Protein AF-A0A180G135-F1 (afdb_monomer_lite)

Organism: Puccinia triticina (isolate 1-1 / race 1 (BBBD)) (NCBI:txid630390)

Sequence (103 aa):
FDNPALAYKTARLCLIDTLGCGLEVLRFPTCSKLLGPVVEGTVLPNGTQVPGMAFVLDPIRGAFNVGTMIQWLDYNNCFLAAEWGHPSDNLGSILSLCASSFY

Secondary structure (DSSP, 8-state):
---HHHHHHHHHHHHHHHHHHHHHGGG-HHHHTT-S-SSTT---TTPEEPTTS--EE-HHHHHHHHHHHHHTTS-S--EESSSEE-GGGGHHHHHHHHHH---

Foldseek 3Di:
DVDVVVVVVVVVVLVVQLLVQLQVCVVPVVLVVLAAEPDPPDDDVLFQDAPPDPHRYHLVRQLVSSLSSSPVVPRHDWDDDPDIDHPSSCVSNVRRCVSRVPD

Radius of gyration: 14.65 Å; chains: 1; bounding box: 37×24×43 Å

InterPro domains:
  IPR005656 MmgE/PrpD [PTHR16943] (2-97)
  IPR036148 MmgE/PrpD superfamily [SSF103378] (3-98)
  IPR042183 MmgE/PrpD superfamily, domain 1 [G3DSA:1.10.4100.10] (5-98)
  IPR045336 MmgE/PrpD, N-terminal [PF03972] (4-98)

pLDDT: mean 94.54, std 7.54, range [48.25, 98.56]

Structure (mmCIF, N/CA/C/O backbone):
data_AF-A0A180G135-F1
#
_entry.id   AF-A0A180G135-F1
#
loop_
_atom_site.group_PDB
_atom_site.id
_atom_site.type_symbol
_atom_site.label_atom_id
_atom_site.label_alt_id
_atom_site.label_comp_id
_atom_site.label_asym_id
_atom_site.label_entity_id
_atom_site.label_seq_id
_atom_site.pdbx_PDB_ins_code
_atom_site.Cartn_x
_atom_site.Cartn_y
_atom_site.Cartn_z
_atom_site.occupancy
_atom_site.B_iso_or_equiv
_atom_site.auth_seq_id
_atom_site.auth_comp_id
_atom_site.auth_asym_id
_atom_site.auth_atom_id
_atom_site.pdbx_PDB_model_num
ATOM 1 N N . PHE A 1 1 ? 4.674 1.047 -24.556 1.00 61.28 1 PHE A N 1
ATOM 2 C CA . PHE A 1 1 ? 5.411 -0.015 -23.847 1.00 61.28 1 PHE A CA 1
ATOM 3 C C . PHE A 1 1 ? 5.764 -1.078 -24.855 1.00 61.28 1 PHE A C 1
ATOM 5 O O . PHE A 1 1 ? 4.858 -1.688 -25.410 1.00 61.28 1 PHE A O 1
ATOM 12 N N . ASP A 1 2 ? 7.049 -1.293 -25.092 1.00 81.06 2 ASP A N 1
ATOM 13 C CA . ASP A 1 2 ? 7.492 -2.126 -26.216 1.00 81.06 2 ASP A CA 1
ATOM 14 C C . ASP A 1 2 ? 7.349 -3.632 -25.916 1.00 81.06 2 ASP A C 1
ATOM 16 O O . ASP A 1 2 ? 7.452 -4.466 -26.810 1.00 81.06 2 ASP A O 1
ATOM 20 N N . ASN A 1 3 ? 7.038 -3.989 -24.659 1.00 93.50 3 ASN A N 1
ATOM 21 C CA . ASN A 1 3 ? 6.693 -5.346 -24.237 1.00 93.50 3 ASN A CA 1
ATOM 22 C C . ASN A 1 3 ? 5.667 -5.347 -23.076 1.00 93.50 3 ASN A C 1
ATOM 24 O O . ASN A 1 3 ? 6.055 -5.259 -21.905 1.00 93.50 3 ASN A O 1
ATOM 28 N N . PRO A 1 4 ? 4.357 -5.477 -23.366 1.00 93.56 4 PRO A N 1
ATOM 29 C CA . PRO A 1 4 ? 3.312 -5.539 -22.342 1.00 93.56 4 PRO A CA 1
ATOM 30 C C . PRO A 1 4 ? 3.465 -6.719 -21.374 1.00 93.56 4 PRO A C 1
ATOM 32 O O . PRO A 1 4 ? 3.208 -6.573 -20.182 1.00 93.56 4 PRO A O 1
ATOM 35 N N . ALA A 1 5 ? 3.923 -7.881 -21.852 1.00 96.56 5 ALA A N 1
ATOM 36 C CA . ALA A 1 5 ? 4.081 -9.068 -21.012 1.00 96.56 5 ALA A CA 1
ATOM 37 C C . ALA A 1 5 ? 5.137 -8.854 -19.917 1.00 96.56 5 ALA A C 1
ATOM 39 O O . ALA A 1 5 ? 4.931 -9.243 -18.766 1.00 96.56 5 ALA A O 1
ATOM 40 N N . LEU A 1 6 ? 6.243 -8.184 -20.257 1.00 96.75 6 LEU A N 1
ATOM 41 C CA . LEU A 1 6 ? 7.249 -7.783 -19.277 1.00 96.75 6 LEU A CA 1
ATOM 42 C C . LEU A 1 6 ? 6.672 -6.782 -18.268 1.00 96.75 6 LEU A C 1
ATOM 44 O O . LEU A 1 6 ? 6.868 -6.963 -17.070 1.00 96.75 6 LEU A O 1
ATOM 48 N N . ALA A 1 7 ? 5.921 -5.777 -18.730 1.00 96.50 7 ALA A N 1
ATOM 49 C CA . ALA A 1 7 ? 5.313 -4.778 -17.852 1.00 96.50 7 ALA A CA 1
ATOM 50 C C . ALA A 1 7 ? 4.364 -5.415 -16.821 1.00 96.50 7 ALA A C 1
ATOM 52 O O . ALA A 1 7 ? 4.511 -5.169 -15.626 1.00 96.50 7 ALA A O 1
ATOM 53 N N . TYR A 1 8 ? 3.456 -6.299 -17.250 1.00 97.69 8 TYR A N 1
ATOM 54 C CA . TYR A 1 8 ? 2.554 -7.010 -16.336 1.00 97.69 8 TYR A CA 1
ATOM 55 C C . TYR A 1 8 ? 3.298 -7.946 -15.379 1.00 97.69 8 TYR A C 1
ATOM 57 O O . TYR A 1 8 ? 2.954 -8.020 -14.198 1.00 97.69 8 TYR A O 1
ATOM 65 N N . LYS A 1 9 ? 4.344 -8.637 -15.853 1.00 97.94 9 LYS A N 1
ATOM 66 C CA . LYS A 1 9 ? 5.185 -9.477 -14.991 1.00 97.94 9 LYS A CA 1
ATOM 67 C C . LYS A 1 9 ? 5.856 -8.644 -13.897 1.00 97.94 9 LYS A C 1
ATOM 69 O O . LYS A 1 9 ? 5.808 -9.032 -12.732 1.00 97.94 9 LYS A O 1
ATOM 74 N N . THR A 1 10 ? 6.440 -7.502 -14.254 1.00 97.62 10 THR A N 1
ATOM 75 C CA . THR A 1 10 ? 7.096 -6.598 -13.301 1.00 97.62 10 THR A CA 1
ATOM 76 C C . THR A 1 10 ? 6.089 -5.955 -12.352 1.00 97.62 10 THR A C 1
ATOM 78 O O . THR A 1 10 ? 6.351 -5.907 -11.157 1.00 97.62 10 THR A O 1
ATOM 81 N N . ALA A 1 11 ? 4.911 -5.547 -12.833 1.00 97.75 11 ALA A N 1
ATOM 82 C CA . ALA A 1 11 ? 3.844 -5.015 -11.985 1.00 97.75 11 ALA A CA 1
ATOM 83 C C . ALA A 1 11 ? 3.383 -6.039 -10.934 1.00 97.75 11 ALA A C 1
ATOM 85 O O . ALA A 1 11 ? 3.204 -5.688 -9.771 1.00 97.75 11 ALA A O 1
ATOM 86 N N . ARG A 1 12 ? 3.264 -7.322 -11.307 1.00 98.25 12 ARG A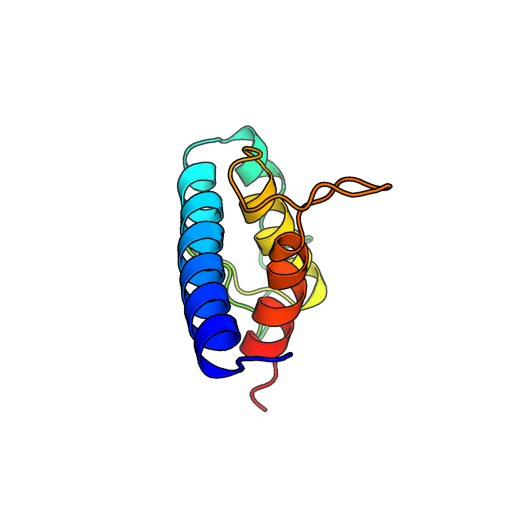 N 1
ATOM 87 C CA . ARG A 1 12 ? 2.951 -8.402 -10.357 1.00 98.25 12 ARG A CA 1
ATOM 88 C C . ARG A 1 12 ? 4.031 -8.560 -9.287 1.00 98.25 12 ARG A C 1
ATOM 90 O O . ARG A 1 12 ? 3.696 -8.787 -8.130 1.00 98.25 12 ARG A O 1
ATOM 97 N N . LEU A 1 13 ? 5.307 -8.471 -9.664 1.00 98.50 13 LEU A N 1
ATOM 98 C CA . LEU A 1 13 ? 6.413 -8.534 -8.704 1.00 98.50 13 LEU A CA 1
ATOM 99 C C . LEU A 1 13 ? 6.413 -7.315 -7.778 1.00 98.50 13 LEU A C 1
ATOM 101 O O . LEU A 1 13 ? 6.498 -7.494 -6.570 1.00 98.50 13 LEU A O 1
ATOM 105 N N . CYS A 1 14 ? 6.230 -6.113 -8.333 1.00 98.44 14 CYS A N 1
ATOM 106 C CA . CYS A 1 14 ? 6.114 -4.876 -7.566 1.00 98.44 14 CYS A CA 1
ATOM 107 C C . CYS A 1 14 ? 4.965 -4.960 -6.558 1.00 98.44 14 CYS A C 1
ATOM 109 O O . CYS A 1 14 ? 5.162 -4.636 -5.400 1.00 98.44 14 CYS A O 1
ATOM 111 N N . LEU A 1 15 ? 3.793 -5.467 -6.954 1.00 98.44 15 LEU A N 1
ATOM 112 C CA . LEU A 1 15 ? 2.666 -5.633 -6.035 1.00 98.44 15 LEU A CA 1
ATOM 113 C C . LEU A 1 15 ? 3.014 -6.540 -4.843 1.00 98.44 15 LEU A C 1
ATOM 115 O O . LEU A 1 15 ? 2.690 -6.206 -3.707 1.00 98.44 15 LEU A O 1
ATOM 119 N N . ILE A 1 16 ? 3.663 -7.682 -5.093 1.00 98.44 16 ILE A N 1
ATOM 120 C CA . ILE A 1 16 ? 4.047 -8.630 -4.034 1.00 98.44 16 ILE A CA 1
ATOM 121 C C . ILE A 1 16 ? 5.083 -8.001 -3.094 1.00 98.44 16 ILE A C 1
ATOM 123 O O . ILE A 1 16 ? 4.937 -8.095 -1.879 1.00 98.44 16 ILE A O 1
ATOM 127 N N . ASP A 1 17 ? 6.098 -7.348 -3.657 1.00 98.56 17 ASP A N 1
ATOM 128 C CA . ASP A 1 17 ? 7.158 -6.658 -2.919 1.00 98.56 17 ASP A CA 1
ATOM 129 C C . ASP A 1 17 ? 6.606 -5.530 -2.032 1.00 98.56 17 ASP A C 1
ATOM 131 O O . ASP A 1 17 ? 6.849 -5.501 -0.826 1.00 98.56 17 ASP A O 1
ATOM 135 N N . THR A 1 18 ? 5.764 -4.665 -2.599 1.00 98.56 18 THR A N 1
ATOM 136 C CA . THR A 1 18 ? 5.152 -3.539 -1.887 1.00 98.56 18 THR A CA 1
ATOM 137 C C . THR A 1 18 ? 4.251 -4.009 -0.743 1.00 98.56 18 THR A C 1
ATOM 139 O O . THR A 1 18 ? 4.315 -3.463 0.358 1.00 98.56 18 THR A O 1
ATOM 142 N N . LEU A 1 19 ? 3.449 -5.061 -0.954 1.00 98.19 19 LEU A N 1
ATOM 143 C CA . LEU A 1 19 ? 2.660 -5.664 0.127 1.00 98.19 19 LEU A CA 1
ATOM 144 C C . LEU A 1 19 ? 3.557 -6.273 1.215 1.00 98.19 19 LEU A C 1
ATOM 146 O O . LEU A 1 19 ? 3.244 -6.140 2.396 1.00 98.19 19 LEU A O 1
ATOM 150 N N . GLY A 1 20 ? 4.675 -6.898 0.839 1.00 98.19 20 GLY A N 1
ATOM 151 C CA . GLY A 1 20 ? 5.675 -7.402 1.782 1.00 98.19 20 GLY A CA 1
ATOM 152 C C . GLY A 1 20 ? 6.264 -6.295 2.659 1.00 98.19 20 GLY A C 1
ATOM 153 O O . GLY A 1 20 ? 6.281 -6.436 3.882 1.00 98.19 20 GLY A O 1
ATOM 154 N N . CYS A 1 21 ? 6.657 -5.168 2.055 1.00 98.12 21 CYS A N 1
ATOM 155 C CA . CYS A 1 21 ? 7.141 -3.984 2.773 1.00 98.12 21 CYS A CA 1
ATOM 156 C C . CYS A 1 21 ? 6.097 -3.467 3.773 1.00 98.12 21 CYS A C 1
ATOM 158 O O . CYS A 1 21 ? 6.408 -3.241 4.943 1.00 98.12 21 CYS A O 1
ATOM 160 N N . GLY A 1 22 ? 4.837 -3.365 3.336 1.00 97.69 22 GLY A N 1
ATOM 161 C CA . GLY A 1 22 ? 3.735 -2.929 4.190 1.00 97.69 22 GLY A CA 1
ATOM 162 C C . GLY A 1 22 ? 3.450 -3.867 5.367 1.00 97.69 22 GLY A C 1
ATOM 163 O O . GLY A 1 22 ? 3.112 -3.399 6.450 1.00 97.69 22 GLY A O 1
ATOM 164 N N . LEU A 1 23 ? 3.604 -5.183 5.199 1.00 97.69 23 LEU A N 1
ATOM 165 C CA . LEU A 1 23 ? 3.404 -6.146 6.288 1.00 97.69 23 LEU A CA 1
ATOM 166 C C . LEU A 1 23 ? 4.554 -6.133 7.304 1.00 97.69 23 LEU A C 1
ATOM 168 O O . LEU A 1 23 ? 4.300 -6.259 8.503 1.00 97.69 23 LEU A O 1
ATOM 172 N N . GLU A 1 24 ? 5.798 -5.943 6.857 1.00 97.62 24 GLU A N 1
ATOM 173 C CA . GLU A 1 24 ? 6.961 -5.867 7.753 1.00 97.62 24 GLU A CA 1
ATOM 174 C C . GLU A 1 24 ? 6.836 -4.699 8.743 1.00 97.62 24 GLU A C 1
ATOM 176 O O . GLU A 1 24 ? 7.207 -4.820 9.916 1.00 97.62 24 GLU A O 1
ATOM 181 N N . VAL A 1 25 ? 6.217 -3.592 8.319 1.00 97.12 25 VAL A N 1
ATOM 182 C CA . VAL A 1 25 ? 6.033 -2.416 9.174 1.00 97.12 25 VAL A CA 1
ATOM 183 C C . VAL A 1 25 ? 5.167 -2.673 10.407 1.00 97.12 25 VAL A C 1
ATOM 185 O O . VAL A 1 25 ? 5.274 -1.948 11.396 1.00 97.12 25 VAL A O 1
ATOM 188 N N . LEU A 1 26 ? 4.314 -3.702 10.392 1.00 95.00 26 LEU A N 1
ATOM 189 C CA . LEU A 1 26 ? 3.418 -4.016 11.512 1.00 95.00 26 LEU A CA 1
ATOM 190 C C . LEU A 1 26 ? 4.195 -4.398 12.784 1.00 95.00 26 LEU A C 1
ATOM 192 O O . LEU A 1 26 ? 3.657 -4.356 13.889 1.00 95.00 26 LEU A O 1
ATOM 196 N N . ARG A 1 27 ? 5.489 -4.705 12.646 1.00 95.75 27 ARG A N 1
ATOM 197 C CA . ARG A 1 27 ? 6.428 -4.937 13.751 1.00 95.75 27 ARG A CA 1
ATOM 198 C C . ARG A 1 27 ? 6.932 -3.640 14.398 1.00 95.75 27 ARG A C 1
ATOM 200 O O . ARG A 1 27 ? 7.594 -3.701 15.432 1.00 95.75 27 ARG A O 1
ATOM 207 N N . PHE A 1 28 ? 6.622 -2.478 13.818 1.00 96.50 28 PHE A N 1
ATOM 208 C CA . PHE A 1 28 ? 7.089 -1.160 14.240 1.00 96.50 28 PHE A CA 1
ATOM 209 C C . PHE A 1 28 ? 5.923 -0.334 14.812 1.00 96.50 28 PHE A C 1
ATOM 211 O O . PHE A 1 28 ? 5.093 0.204 14.066 1.00 96.50 28 PHE A O 1
ATOM 218 N N . PRO A 1 29 ? 5.858 -0.155 16.147 1.00 95.88 29 PRO A N 1
ATOM 219 C CA . PRO A 1 29 ? 4.781 0.601 16.784 1.00 95.88 29 PRO A CA 1
ATOM 220 C C . PRO A 1 29 ? 4.709 2.069 16.349 1.00 95.88 29 PRO A C 1
ATOM 222 O O . PRO A 1 29 ? 3.669 2.700 16.506 1.00 95.88 29 PRO A O 1
ATOM 225 N N . THR A 1 30 ? 5.798 2.638 15.828 1.00 97.44 30 THR A N 1
ATOM 226 C CA . THR A 1 30 ? 5.837 4.022 15.335 1.00 97.44 30 THR A CA 1
ATOM 227 C C . THR A 1 30 ? 4.964 4.220 14.098 1.00 97.44 30 THR A C 1
ATOM 229 O O . THR A 1 30 ? 4.255 5.220 14.044 1.00 97.44 30 THR A O 1
ATOM 232 N N . CYS A 1 31 ? 4.934 3.251 13.175 1.00 96.81 31 CYS A N 1
ATOM 233 C CA . CYS A 1 31 ? 4.004 3.264 12.044 1.00 96.81 31 CYS A CA 1
ATOM 234 C C . CYS A 1 31 ? 2.577 2.988 12.517 1.00 96.81 31 CYS A C 1
ATOM 236 O O . CYS A 1 31 ? 1.654 3.741 12.221 1.00 96.81 31 CYS A O 1
ATOM 238 N N . 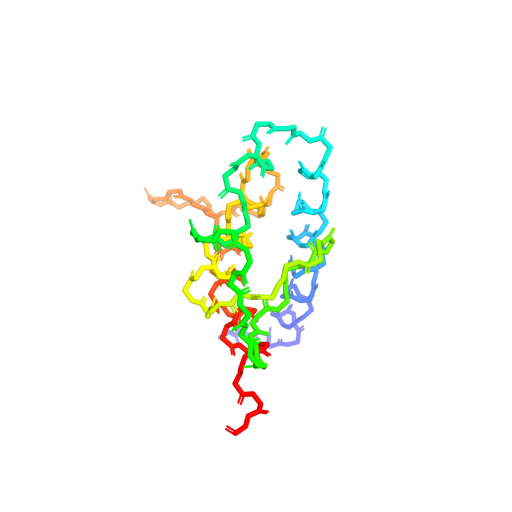SER A 1 32 ? 2.402 1.916 13.299 1.00 91.56 32 SER A N 1
ATOM 239 C CA . SER A 1 32 ? 1.075 1.4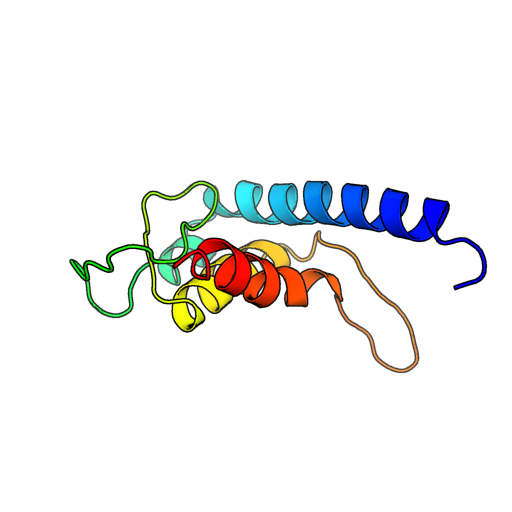00 13.669 1.00 91.56 32 SER A CA 1
ATOM 240 C C . SER A 1 32 ? 0.218 2.414 14.436 1.00 91.56 32 SER A C 1
ATOM 242 O O . SER A 1 32 ? -1.002 2.399 14.311 1.00 91.56 32 SER A O 1
ATOM 244 N N . LYS A 1 33 ? 0.842 3.340 15.177 1.00 95.12 33 LYS A N 1
ATOM 245 C CA . LYS A 1 33 ? 0.163 4.441 15.887 1.00 95.12 33 LYS A CA 1
ATOM 246 C C . LYS A 1 33 ? -0.563 5.432 14.976 1.00 95.12 33 LYS A C 1
ATOM 248 O O . LYS A 1 33 ? -1.429 6.153 15.457 1.00 95.12 33 LYS A O 1
ATOM 253 N N . LEU A 1 34 ? -0.185 5.513 13.702 1.00 96.62 34 LEU A N 1
ATOM 254 C CA . LEU A 1 34 ? -0.794 6.427 12.734 1.00 96.62 34 LEU A CA 1
ATOM 255 C C . LEU A 1 34 ? -1.910 5.760 11.923 1.00 96.62 34 LEU A C 1
ATOM 257 O O . LEU A 1 34 ? -2.624 6.450 11.194 1.00 96.62 34 LEU A O 1
ATOM 261 N N . LEU A 1 35 ? -2.054 4.438 12.037 1.00 97.19 35 LEU A N 1
ATOM 262 C CA . LEU A 1 35 ? -3.020 3.627 11.299 1.00 97.19 35 LEU A CA 1
ATOM 263 C C . LEU A 1 35 ? -4.375 3.580 12.025 1.00 97.19 35 LEU A C 1
ATOM 265 O O . LEU A 1 35 ? -4.536 4.096 13.128 1.00 97.19 35 LEU A O 1
ATOM 269 N N . GLY A 1 36 ? -5.369 2.973 11.385 1.00 96.69 36 GLY A N 1
ATOM 270 C CA . GLY A 1 36 ? -6.728 2.841 11.899 1.00 96.69 36 GLY A CA 1
ATOM 271 C C . GLY A 1 36 ? -7.661 3.989 11.511 1.00 96.69 36 GLY A C 1
ATOM 272 O O . GLY A 1 36 ? -7.278 4.892 10.750 1.00 96.69 36 GLY A O 1
ATOM 273 N N . PRO A 1 37 ? -8.917 3.941 11.985 1.00 96.88 37 PRO A N 1
ATOM 274 C CA . PRO A 1 37 ? -9.917 4.960 11.695 1.00 96.88 37 PRO A CA 1
ATOM 275 C C . PRO A 1 37 ? -9.575 6.286 12.380 1.00 96.88 37 PRO A C 1
ATOM 277 O O . PRO A 1 37 ? -8.870 6.317 13.383 1.00 96.88 37 PRO A O 1
ATOM 280 N N . VAL A 1 38 ? -10.096 7.393 11.843 1.00 96.25 38 VAL A N 1
ATOM 281 C CA . VAL A 1 38 ? -9.953 8.715 12.483 1.00 96.25 38 VAL A CA 1
ATOM 282 C C . VAL A 1 38 ? -10.710 8.758 13.814 1.00 96.25 38 VAL A C 1
ATOM 284 O O . VAL A 1 38 ? -10.230 9.343 14.780 1.00 96.25 38 VAL A O 1
ATOM 287 N N . VAL A 1 39 ? -11.882 8.120 13.865 1.00 96.12 39 VAL A N 1
ATOM 288 C CA . VAL A 1 39 ? -12.706 7.984 15.070 1.00 96.12 39 VAL A CA 1
ATOM 289 C C . VAL A 1 39 ? -12.825 6.503 15.413 1.00 96.12 39 VAL A C 1
ATOM 291 O O . VAL A 1 39 ? -13.265 5.700 14.585 1.00 96.12 39 VAL A O 1
ATOM 294 N N . GLU A 1 40 ? -12.425 6.128 16.625 1.00 93.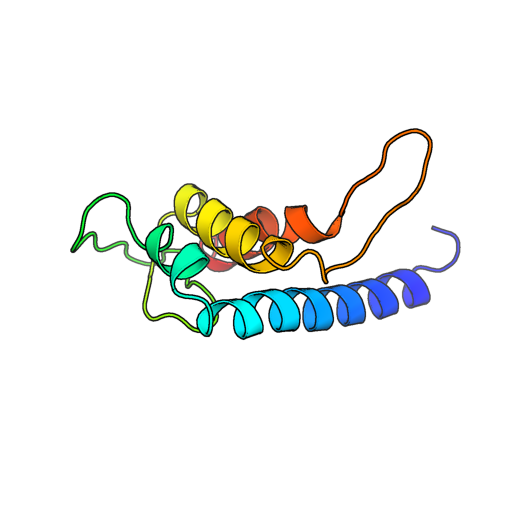81 40 GLU A N 1
ATOM 295 C CA . GLU A 1 40 ? -12.514 4.746 17.100 1.00 93.81 40 GLU A CA 1
ATOM 296 C C . GLU A 1 40 ? -13.966 4.243 17.072 1.00 93.81 40 GLU A C 1
ATOM 298 O O . GLU A 1 40 ? -14.905 4.983 17.363 1.00 93.81 40 GLU A O 1
ATOM 303 N N . GLY A 1 41 ? -14.159 2.985 16.671 1.00 92.19 41 GLY A N 1
ATOM 304 C CA . GLY A 1 41 ? -15.491 2.389 16.534 1.00 92.19 41 GLY A CA 1
ATOM 305 C C . GLY A 1 41 ? -16.251 2.785 15.264 1.00 92.19 41 GLY A C 1
ATOM 306 O O . GLY A 1 41 ? -17.400 2.380 15.110 1.00 92.19 41 GLY A O 1
ATOM 307 N N . THR A 1 42 ? -15.637 3.534 14.337 1.00 94.00 42 THR A N 1
ATOM 308 C CA . THR A 1 42 ? -16.231 3.783 13.011 1.00 94.00 42 THR A CA 1
ATOM 309 C C . THR A 1 42 ? -16.514 2.458 12.303 1.00 94.00 42 THR A C 1
ATOM 311 O O . THR A 1 42 ? -15.615 1.637 12.130 1.00 94.00 42 THR A O 1
ATOM 314 N N . VAL A 1 43 ? -17.760 2.271 11.864 1.00 92.00 43 VAL A N 1
ATOM 315 C CA . VAL A 1 43 ? -18.191 1.108 11.083 1.00 92.00 43 VAL A CA 1
ATOM 316 C C . VAL A 1 43 ? -18.521 1.568 9.675 1.00 92.00 43 VAL A C 1
ATOM 318 O O . VAL A 1 43 ? -19.403 2.404 9.486 1.00 92.00 43 VAL A O 1
ATOM 321 N N . LEU A 1 44 ? -17.832 0.998 8.689 1.00 88.94 44 LEU A N 1
ATOM 322 C CA . LEU A 1 44 ? -18.108 1.255 7.284 1.00 88.94 44 LEU A CA 1
ATOM 323 C C . LEU A 1 44 ? -18.522 -0.046 6.586 1.00 88.94 44 LEU A C 1
ATOM 325 O O . LEU A 1 44 ? -17.679 -0.935 6.420 1.00 88.94 44 LEU A O 1
ATOM 329 N N . PRO A 1 45 ? -19.791 -0.197 6.169 1.00 85.25 45 PRO A N 1
ATOM 330 C CA . PRO A 1 45 ? -20.154 -1.310 5.309 1.00 85.25 45 PRO A CA 1
ATOM 331 C C . PRO A 1 45 ? -19.387 -1.172 3.989 1.00 85.25 45 PRO A C 1
ATOM 333 O O . PRO A 1 45 ? -19.381 -0.103 3.385 1.00 85.25 45 PRO A O 1
ATOM 336 N N . ASN A 1 46 ? -18.739 -2.255 3.552 1.00 87.38 46 ASN A N 1
ATOM 337 C CA . ASN A 1 46 ? -18.021 -2.325 2.270 1.00 87.38 46 ASN A CA 1
ATOM 338 C C . ASN A 1 46 ? -16.822 -1.363 2.148 1.00 87.38 46 ASN A C 1
ATOM 340 O O . ASN A 1 46 ? -16.453 -0.952 1.050 1.00 87.38 46 ASN A O 1
ATOM 344 N N . GLY A 1 47 ? -16.209 -0.998 3.277 1.00 91.50 47 GLY A N 1
ATOM 345 C CA . GLY A 1 47 ? -14.986 -0.201 3.281 1.00 91.50 47 GLY A CA 1
ATOM 346 C C . GLY A 1 47 ? -13.748 -0.973 2.812 1.00 91.50 47 GLY A C 1
ATOM 347 O O . GLY A 1 47 ? -13.736 -2.197 2.683 1.00 91.50 47 GLY A O 1
ATOM 348 N N . THR A 1 48 ? -12.662 -0.237 2.607 1.00 95.12 48 THR A N 1
ATOM 349 C CA . THR A 1 48 ? -11.329 -0.764 2.334 1.00 95.12 48 THR A CA 1
ATOM 350 C C . THR A 1 48 ? -10.809 -1.571 3.521 1.00 95.12 48 THR A C 1
ATOM 352 O O . THR A 1 48 ? -10.636 -1.036 4.617 1.00 95.12 48 THR A O 1
ATOM 355 N N . GLN A 1 49 ? -10.482 -2.840 3.284 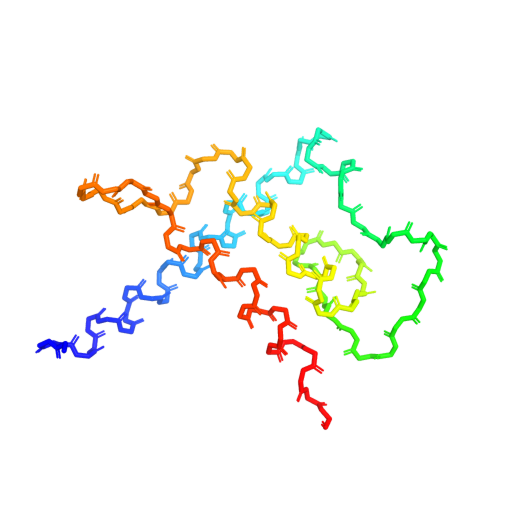1.00 94.00 49 GLN A N 1
ATOM 356 C CA . GLN A 1 49 ? -9.732 -3.660 4.234 1.00 94.00 49 GLN A CA 1
ATOM 357 C C . GLN A 1 49 ? -8.239 -3.327 4.155 1.00 94.00 49 GLN A C 1
ATOM 359 O O . GLN A 1 49 ? -7.646 -3.376 3.076 1.00 94.00 49 GLN A O 1
ATOM 364 N N . VAL A 1 50 ? -7.624 -3.009 5.295 1.00 95.38 50 VAL A N 1
ATOM 365 C CA . VAL A 1 50 ? -6.178 -2.752 5.369 1.00 95.38 50 VAL A CA 1
ATOM 366 C C . VAL A 1 50 ? -5.427 -4.087 5.496 1.00 95.38 50 VAL A C 1
ATOM 368 O O . VAL A 1 50 ? -5.683 -4.825 6.451 1.00 95.38 50 VAL A O 1
ATOM 371 N N . PRO A 1 51 ? -4.496 -4.429 4.582 1.00 95.25 51 PRO A N 1
ATOM 372 C CA . PRO A 1 51 ? -3.764 -5.694 4.637 1.00 95.25 51 PRO A CA 1
ATOM 373 C C . PRO A 1 51 ? -3.051 -5.909 5.978 1.00 95.25 51 PRO A C 1
ATOM 375 O O . PRO A 1 51 ? -2.359 -5.026 6.471 1.00 95.25 51 PRO A O 1
ATOM 378 N N . GLY A 1 52 ? -3.208 -7.094 6.572 1.00 95.06 52 GLY A N 1
ATOM 379 C CA . GLY A 1 52 ? -2.564 -7.442 7.845 1.00 95.06 52 GLY A CA 1
ATOM 380 C C . GLY A 1 52 ? -3.184 -6.800 9.095 1.00 95.06 52 GLY A C 1
ATOM 381 O O . GLY A 1 52 ? -2.674 -7.018 10.191 1.00 95.06 52 GLY A O 1
ATOM 382 N N . MET A 1 53 ? -4.288 -6.055 8.967 1.00 92.94 53 MET A N 1
ATOM 383 C CA . MET A 1 53 ? -5.015 -5.453 10.089 1.00 92.94 53 MET A CA 1
ATOM 384 C C . MET A 1 53 ? -6.511 -5.795 10.039 1.00 92.94 53 MET A C 1
ATOM 386 O O . MET A 1 53 ? -7.042 -6.204 9.012 1.00 92.94 53 MET A O 1
ATOM 390 N N . ALA A 1 54 ? -7.212 -5.593 11.157 1.00 92.44 54 ALA A N 1
ATOM 391 C CA . ALA A 1 54 ? -8.661 -5.803 11.253 1.00 92.44 54 ALA A CA 1
ATOM 392 C C . ALA A 1 54 ? -9.493 -4.557 10.874 1.00 92.44 54 ALA A C 1
ATOM 394 O O . ALA A 1 54 ? -10.701 -4.525 11.102 1.00 92.44 54 ALA A O 1
ATOM 395 N N . PHE A 1 55 ? -8.860 -3.506 10.341 1.00 93.62 55 PHE A N 1
ATOM 396 C CA . PHE A 1 55 ? -9.536 -2.249 10.028 1.00 93.62 55 PHE A CA 1
ATOM 397 C C . PHE A 1 55 ? -10.282 -2.310 8.693 1.00 93.62 55 PHE A C 1
ATOM 399 O O . PHE A 1 55 ? -9.726 -2.727 7.675 1.00 93.62 55 PHE A O 1
ATOM 406 N N . VAL A 1 56 ? -11.518 -1.808 8.709 1.00 95.00 56 VAL A N 1
ATOM 407 C CA . VAL A 1 56 ? -12.340 -1.535 7.525 1.00 95.00 56 VAL A CA 1
ATOM 408 C C . VAL A 1 56 ? -12.603 -0.034 7.494 1.00 95.00 56 VAL A C 1
ATOM 410 O O . VAL A 1 56 ? -13.214 0.505 8.414 1.00 95.00 56 VAL A O 1
ATOM 413 N N . LEU A 1 57 ? -12.081 0.647 6.478 1.00 96.00 57 LEU A N 1
ATOM 414 C CA . LEU A 1 57 ? -11.971 2.106 6.433 1.00 96.00 57 LEU A CA 1
ATOM 415 C C . LEU A 1 57 ? -12.629 2.669 5.174 1.00 96.00 57 LEU A C 1
ATOM 417 O O . LEU A 1 57 ? -12.850 1.951 4.204 1.00 96.00 57 LEU A O 1
ATOM 421 N N . ASP A 1 58 ? -12.930 3.964 5.156 1.00 95.50 58 ASP A N 1
ATOM 422 C CA . ASP A 1 58 ? -13.289 4.628 3.902 1.00 95.50 58 ASP A CA 1
ATOM 423 C C . ASP A 1 58 ? -12.085 4.643 2.940 1.00 95.50 58 ASP A C 1
ATOM 425 O O . ASP A 1 58 ? -10.942 4.503 3.385 1.00 95.50 58 ASP A O 1
ATOM 429 N N . PRO A 1 59 ? -12.296 4.820 1.625 1.00 95.62 59 PRO A N 1
ATOM 430 C CA . PRO A 1 59 ? -11.217 4.700 0.646 1.00 95.62 59 PRO A CA 1
ATOM 431 C C . PRO A 1 59 ? -10.087 5.713 0.855 1.00 95.62 59 PRO A C 1
ATOM 433 O O . PRO A 1 59 ? -8.935 5.417 0.540 1.00 95.62 59 PRO A O 1
ATOM 436 N N . ILE A 1 60 ? -10.390 6.893 1.409 1.00 97.31 60 ILE A N 1
ATOM 437 C CA . ILE A 1 60 ? -9.398 7.940 1.676 1.00 97.31 60 ILE A CA 1
ATOM 438 C C . ILE A 1 60 ? -8.517 7.500 2.844 1.00 97.31 60 ILE A C 1
ATOM 440 O O . ILE A 1 60 ? -7.286 7.516 2.751 1.00 97.31 60 ILE A O 1
ATOM 444 N N . ARG A 1 61 ? -9.132 7.057 3.944 1.00 97.12 61 ARG A N 1
ATOM 445 C CA . ARG A 1 61 ? -8.386 6.599 5.116 1.00 97.12 61 ARG A CA 1
ATOM 446 C C . ARG A 1 61 ? -7.668 5.274 4.861 1.00 97.12 61 ARG A C 1
ATOM 448 O O . ARG A 1 61 ? -6.538 5.113 5.323 1.00 97.12 61 ARG A O 1
ATOM 455 N N . GLY A 1 62 ? -8.267 4.373 4.087 1.00 97.19 62 GLY A N 1
ATOM 456 C CA . GLY A 1 62 ? -7.632 3.161 3.574 1.00 97.19 62 GLY A CA 1
ATOM 457 C C . GLY A 1 62 ? -6.371 3.484 2.774 1.00 97.19 62 GLY A C 1
ATOM 458 O O . GLY A 1 62 ? -5.309 2.938 3.073 1.00 97.19 62 GLY A O 1
ATOM 459 N N . ALA A 1 63 ? -6.449 4.453 1.854 1.00 98.25 63 ALA A N 1
ATOM 460 C CA . ALA A 1 63 ? -5.309 4.849 1.030 1.00 98.25 63 ALA A CA 1
ATOM 461 C C . ALA A 1 63 ? -4.162 5.408 1.869 1.00 98.25 63 ALA A C 1
ATOM 463 O O . ALA A 1 63 ? -3.011 5.030 1.659 1.00 98.25 63 ALA A O 1
ATOM 464 N N . PHE A 1 64 ? -4.479 6.243 2.863 1.00 98.38 64 PHE A N 1
ATOM 465 C CA . PHE A 1 64 ? -3.487 6.729 3.818 1.00 98.38 64 PHE A CA 1
ATOM 466 C C . PHE A 1 64 ? -2.830 5.583 4.595 1.00 98.38 64 PHE A C 1
ATOM 468 O O . PHE A 1 64 ? -1.614 5.574 4.749 1.00 98.38 64 PHE A O 1
ATOM 475 N N . ASN A 1 65 ? -3.614 4.616 5.081 1.00 98.31 65 ASN A N 1
ATOM 476 C CA . ASN A 1 65 ? -3.097 3.497 5.869 1.00 98.31 65 ASN A CA 1
ATOM 477 C C . ASN A 1 65 ? -2.141 2.640 5.034 1.00 98.31 65 ASN A C 1
ATOM 479 O O . ASN A 1 65 ? -0.996 2.444 5.427 1.00 98.31 65 ASN A O 1
ATOM 483 N N . VAL A 1 66 ? -2.586 2.194 3.856 1.00 98.19 66 VAL A N 1
ATOM 484 C CA . VAL A 1 66 ? -1.776 1.354 2.964 1.00 98.19 66 VAL A CA 1
ATOM 485 C C . VAL A 1 66 ? -0.541 2.108 2.472 1.00 98.19 66 VAL A C 1
ATOM 487 O O . VAL A 1 66 ? 0.554 1.565 2.557 1.00 98.19 66 VAL A O 1
ATOM 490 N N . GLY A 1 67 ? -0.693 3.358 2.021 1.00 98.31 67 GLY A N 1
ATOM 491 C CA . GLY A 1 67 ? 0.417 4.196 1.554 1.00 98.31 67 GLY A CA 1
ATOM 492 C C . GLY A 1 67 ? 1.470 4.438 2.639 1.00 98.31 67 GLY A C 1
ATOM 493 O O . GLY A 1 67 ? 2.662 4.270 2.402 1.00 98.31 67 GLY A O 1
ATOM 494 N N . THR A 1 68 ? 1.025 4.746 3.861 1.00 98.38 68 THR A N 1
ATOM 495 C CA . THR A 1 68 ? 1.920 4.914 5.016 1.00 98.38 68 THR A CA 1
ATOM 496 C C . THR A 1 68 ? 2.693 3.631 5.296 1.00 98.38 68 THR A C 1
ATOM 498 O O . THR A 1 68 ? 3.898 3.687 5.507 1.00 98.38 68 THR A O 1
ATOM 501 N N . MET A 1 69 ? 2.020 2.477 5.276 1.00 98.50 69 MET A N 1
ATOM 502 C CA . MET A 1 69 ? 2.658 1.194 5.563 1.00 98.50 69 MET A CA 1
ATOM 503 C C . MET A 1 69 ? 3.748 0.846 4.552 1.00 98.50 69 MET A C 1
ATOM 505 O O . MET A 1 69 ? 4.829 0.411 4.941 1.00 98.50 69 MET A O 1
ATOM 509 N N . ILE A 1 70 ? 3.459 1.013 3.261 1.00 98.38 70 ILE A N 1
ATOM 510 C CA . ILE A 1 70 ? 4.307 0.475 2.192 1.00 98.38 70 ILE A CA 1
ATOM 511 C C . ILE A 1 70 ? 5.601 1.275 1.995 1.00 98.38 70 ILE A C 1
ATOM 513 O O . ILE A 1 70 ? 6.593 0.694 1.570 1.00 98.38 70 ILE A O 1
ATOM 517 N N . GLN A 1 71 ? 5.602 2.559 2.365 1.00 98.38 71 GLN A N 1
ATOM 518 C CA . GLN A 1 71 ? 6.757 3.457 2.250 1.00 98.38 71 GLN A CA 1
ATOM 519 C C . GLN A 1 71 ? 7.536 3.614 3.570 1.00 98.38 71 GLN A C 1
ATOM 521 O O . GLN A 1 71 ? 8.653 4.121 3.576 1.00 98.38 71 GLN A O 1
ATOM 526 N N . TRP A 1 72 ? 6.985 3.187 4.713 1.00 98.50 72 TRP A N 1
ATOM 527 C CA . TRP A 1 72 ? 7.527 3.530 6.039 1.00 98.50 72 TRP A CA 1
ATOM 528 C C . TRP A 1 72 ? 9.000 3.163 6.261 1.00 98.50 72 TRP A C 1
ATOM 530 O O . TRP A 1 72 ? 9.728 3.900 6.925 1.00 98.50 72 TRP A O 1
ATOM 540 N N . LEU A 1 73 ? 9.417 1.993 5.770 1.00 98.06 73 LEU A N 1
ATOM 541 C CA . LEU A 1 73 ? 10.780 1.477 5.936 1.00 98.06 73 LEU A CA 1
ATOM 542 C C . LEU A 1 73 ? 11.701 1.831 4.766 1.00 98.06 73 LEU A C 1
ATOM 544 O O . LEU A 1 73 ? 12.877 1.486 4.825 1.00 98.06 73 LEU A O 1
ATOM 548 N N . ASP A 1 74 ? 11.176 2.501 3.737 1.00 97.75 74 ASP A N 1
ATOM 549 C CA . ASP A 1 74 ? 11.926 2.890 2.539 1.00 97.75 74 ASP A CA 1
ATOM 550 C C . ASP A 1 74 ? 12.555 1.683 1.802 1.00 97.75 74 ASP A C 1
ATOM 552 O O . ASP A 1 74 ? 13.699 1.706 1.351 1.00 97.75 74 ASP A O 1
ATOM 556 N N . TYR A 1 75 ? 11.814 0.565 1.757 1.00 97.62 75 TYR A N 1
ATOM 557 C CA . TYR A 1 75 ? 12.231 -0.707 1.137 1.00 97.62 75 TYR A CA 1
ATOM 558 C C . TYR A 1 75 ? 11.525 -1.012 -0.184 1.00 97.62 75 TYR A C 1
ATOM 560 O O . TYR A 1 75 ? 11.976 -1.874 -0.937 1.00 97.62 75 TYR A O 1
ATOM 568 N N . ASN A 1 76 ? 10.417 -0.330 -0.454 1.00 97.44 76 ASN A N 1
ATOM 569 C CA . ASN A 1 76 ? 9.650 -0.467 -1.680 1.00 97.44 76 ASN A CA 1
ATOM 570 C C . ASN A 1 76 ? 10.422 0.094 -2.887 1.00 97.44 76 ASN A C 1
ATOM 572 O O . ASN A 1 76 ? 11.497 0.683 -2.769 1.00 97.44 76 ASN A O 1
ATOM 576 N N . ASN A 1 77 ? 9.884 -0.125 -4.088 1.00 94.75 77 ASN A N 1
ATOM 577 C CA . ASN A 1 77 ? 10.581 0.205 -5.330 1.00 94.75 77 ASN A CA 1
ATOM 578 C C . ASN A 1 77 ? 11.064 1.668 -5.406 1.00 94.75 77 ASN A C 1
ATOM 580 O O . ASN A 1 77 ? 10.404 2.569 -4.910 1.00 94.75 77 ASN A O 1
ATOM 584 N N . CYS A 1 78 ? 12.142 1.914 -6.151 1.00 96.44 78 CYS A N 1
ATOM 585 C CA . CYS A 1 78 ? 12.618 3.265 -6.461 1.00 96.44 78 CYS A CA 1
ATOM 586 C C . CYS A 1 78 ? 12.583 3.538 -7.964 1.00 96.44 78 CYS A C 1
ATOM 588 O O . CYS A 1 78 ? 12.822 2.651 -8.789 1.00 96.44 78 CYS A O 1
ATOM 590 N N . PHE A 1 79 ? 12.376 4.801 -8.316 1.00 97.00 79 PHE A N 1
ATOM 591 C CA . PHE A 1 79 ? 12.611 5.346 -9.642 1.00 97.00 79 PHE A CA 1
ATOM 592 C C . PHE A 1 79 ? 13.534 6.562 -9.530 1.00 97.00 79 PHE A C 1
ATOM 594 O O . PHE A 1 79 ? 13.199 7.554 -8.886 1.00 97.00 79 PHE A O 1
ATOM 601 N N . LEU A 1 80 ? 14.712 6.466 -10.148 1.00 95.88 80 LEU A N 1
ATOM 602 C CA . LEU A 1 80 ? 15.742 7.502 -10.106 1.00 95.88 80 LEU A CA 1
ATOM 603 C C . LEU A 1 80 ? 15.788 8.224 -11.453 1.00 95.88 80 LEU A C 1
ATOM 605 O O . LEU A 1 80 ? 16.210 7.650 -12.458 1.00 95.88 80 LEU A O 1
ATOM 609 N N . ALA A 1 81 ? 15.348 9.479 -11.469 1.00 95.38 81 ALA A N 1
ATOM 610 C CA . ALA A 1 81 ? 15.404 10.355 -12.634 1.00 95.38 81 ALA A CA 1
ATOM 611 C C . ALA A 1 81 ? 15.831 11.771 -12.210 1.00 95.38 81 ALA A C 1
ATOM 613 O O . ALA A 1 81 ? 16.548 11.934 -11.223 1.00 95.38 81 ALA A O 1
ATOM 614 N N . ALA A 1 82 ? 15.412 12.795 -12.962 1.00 94.81 82 ALA A N 1
ATOM 615 C CA . ALA A 1 82 ? 15.587 14.189 -12.548 1.00 94.81 82 ALA A CA 1
ATOM 616 C C . ALA A 1 82 ? 14.922 14.473 -11.188 1.00 94.81 82 ALA A C 1
ATOM 618 O O . ALA A 1 82 ? 15.436 15.277 -10.421 1.00 94.81 82 ALA A O 1
ATOM 619 N N . GLU A 1 83 ? 13.826 13.770 -10.901 1.00 96.56 83 GLU A N 1
ATOM 620 C CA . GLU A 1 83 ? 13.198 13.684 -9.585 1.00 96.56 83 GLU A CA 1
ATOM 621 C C . GLU A 1 83 ? 13.274 12.234 -9.095 1.00 96.56 83 GLU A C 1
ATOM 623 O O . GLU A 1 83 ? 13.253 11.297 -9.907 1.00 96.56 83 GLU A O 1
ATOM 628 N N . TRP A 1 84 ? 13.400 12.046 -7.784 1.00 94.50 84 TRP A N 1
ATOM 629 C CA . TRP A 1 84 ? 13.437 10.722 -7.164 1.00 94.50 84 TRP A CA 1
ATOM 630 C C . TRP A 1 84 ? 12.062 10.387 -6.599 1.00 94.50 84 TRP A C 1
ATOM 632 O O . TRP A 1 84 ? 11.320 11.266 -6.168 1.00 94.50 84 TRP A O 1
ATOM 642 N N . GLY A 1 85 ? 11.707 9.108 -6.579 1.00 97.25 85 GLY A N 1
ATOM 643 C CA . GLY A 1 85 ? 10.490 8.702 -5.893 1.00 97.25 85 GLY A CA 1
ATOM 644 C C . GLY A 1 85 ? 10.206 7.219 -5.971 1.00 97.25 85 GLY A C 1
ATOM 645 O O . GLY A 1 85 ? 10.946 6.451 -6.590 1.00 97.25 85 GLY A O 1
ATOM 646 N N . HIS A 1 86 ? 9.081 6.843 -5.374 1.00 98.44 86 HIS A N 1
ATOM 647 C CA . HIS A 1 86 ? 8.646 5.463 -5.229 1.00 98.44 86 HIS A CA 1
ATOM 648 C C . HIS A 1 86 ? 7.278 5.298 -5.896 1.00 98.44 86 HIS A C 1
ATOM 650 O O . HIS A 1 86 ? 6.235 5.535 -5.292 1.00 98.44 86 HIS A O 1
ATOM 656 N N . PRO A 1 87 ? 7.217 4.918 -7.188 1.00 98.19 87 PRO A N 1
ATOM 657 C CA . PRO A 1 87 ? 5.937 4.815 -7.884 1.00 98.19 87 PRO A CA 1
ATOM 658 C C . PRO A 1 87 ? 4.951 3.829 -7.241 1.00 98.19 87 PRO A C 1
ATOM 660 O O . PRO A 1 87 ? 3.744 3.970 -7.456 1.00 98.19 87 PRO A O 1
ATOM 663 N N . SER A 1 88 ? 5.440 2.849 -6.468 1.00 98.31 88 SER A N 1
ATOM 664 C CA . SER A 1 88 ? 4.591 1.917 -5.719 1.00 98.31 88 SER A CA 1
ATOM 665 C C . SER A 1 88 ? 3.734 2.591 -4.652 1.00 98.31 88 SER A C 1
ATOM 667 O O . SER A 1 88 ? 2.707 2.019 -4.303 1.00 98.31 88 SER A O 1
ATOM 669 N N . ASP A 1 89 ? 4.045 3.819 -4.226 1.00 98.50 89 ASP A N 1
ATOM 670 C CA . ASP A 1 89 ? 3.233 4.597 -3.277 1.00 98.50 89 ASP A CA 1
ATOM 671 C C . ASP A 1 89 ? 1.780 4.751 -3.746 1.00 98.50 89 ASP A C 1
ATOM 673 O O . ASP A 1 89 ? 0.831 4.741 -2.957 1.00 98.50 89 ASP A O 1
ATOM 677 N N . ASN A 1 90 ? 1.581 4.798 -5.066 1.00 98.38 90 ASN A N 1
ATOM 678 C CA . ASN A 1 90 ? 0.260 4.873 -5.685 1.00 98.38 90 ASN A CA 1
ATOM 679 C C . ASN A 1 90 ? -0.591 3.615 -5.445 1.00 98.38 90 ASN A C 1
ATOM 681 O O . ASN A 1 90 ? -1.811 3.658 -5.609 1.00 98.38 90 ASN A O 1
ATOM 685 N N . LEU A 1 91 ? 0.005 2.491 -5.029 1.00 98.00 91 LEU A N 1
ATOM 686 C CA . LEU A 1 91 ? -0.749 1.291 -4.667 1.00 98.00 91 LEU A CA 1
ATOM 687 C C . LEU A 1 91 ? -1.650 1.524 -3.452 1.00 98.00 91 LEU A C 1
ATOM 689 O O . LEU A 1 91 ? -2.678 0.856 -3.351 1.00 98.00 91 LEU A O 1
ATOM 693 N N . GLY A 1 92 ? -1.347 2.504 -2.592 1.00 97.62 92 GLY A N 1
ATOM 694 C CA . GLY A 1 92 ? -2.237 2.889 -1.498 1.00 97.62 92 GLY A CA 1
ATOM 695 C C . GLY A 1 92 ? -3.632 3.270 -1.995 1.00 97.62 92 GLY A C 1
ATOM 696 O O . GLY A 1 92 ? -4.631 2.696 -1.558 1.00 97.62 92 GLY A O 1
ATOM 697 N N . SER A 1 93 ? -3.714 4.186 -2.961 1.00 97.25 93 SER A N 1
ATOM 698 C CA . SER A 1 93 ? -4.992 4.634 -3.525 1.00 97.25 93 SER A CA 1
ATOM 699 C C . SER A 1 93 ? -5.627 3.587 -4.440 1.00 97.25 93 SER A C 1
ATOM 701 O O . SER A 1 93 ? -6.828 3.343 -4.323 1.00 97.25 93 SER A O 1
ATOM 703 N N . ILE A 1 94 ? -4.837 2.920 -5.292 1.00 97.38 94 ILE A N 1
ATOM 704 C CA . ILE A 1 94 ? -5.335 1.891 -6.220 1.00 97.38 94 ILE A CA 1
ATOM 705 C C . ILE A 1 94 ? -6.006 0.751 -5.449 1.00 97.38 94 ILE A C 1
ATOM 707 O O . ILE A 1 94 ? -7.156 0.416 -5.728 1.00 97.38 94 ILE A O 1
ATOM 711 N N . LEU A 1 95 ? -5.324 0.178 -4.451 1.00 95.75 95 LEU A N 1
ATOM 712 C CA . LEU A 1 95 ? -5.871 -0.936 -3.673 1.00 95.75 95 LEU A CA 1
ATOM 713 C C . LEU A 1 95 ? -7.091 -0.504 -2.862 1.00 95.75 95 LEU A C 1
ATOM 715 O O . LEU A 1 95 ? -8.072 -1.242 -2.797 1.00 95.75 95 LEU A O 1
ATOM 719 N N . SER A 1 96 ? -7.064 0.700 -2.291 1.00 95.38 96 SER A N 1
ATOM 720 C CA . SER A 1 96 ? -8.156 1.180 -1.444 1.00 95.38 96 SER A CA 1
ATOM 721 C C . SER A 1 96 ? -9.437 1.436 -2.225 1.00 95.38 96 SER A C 1
ATOM 723 O O . SER A 1 96 ? -10.513 1.001 -1.804 1.00 95.38 96 SER A O 1
ATOM 725 N N . LEU A 1 97 ? -9.326 2.070 -3.394 1.00 94.62 97 LEU A N 1
ATOM 726 C CA . LEU A 1 97 ? -10.456 2.275 -4.294 1.00 94.62 97 LEU A CA 1
ATOM 727 C C . LEU A 1 97 ? -10.972 0.941 -4.836 1.00 94.62 97 LEU A C 1
ATOM 729 O O . LEU A 1 97 ? -12.163 0.669 -4.724 1.00 94.62 97 LEU A O 1
ATOM 733 N N . CYS A 1 98 ? -10.105 0.064 -5.352 1.00 92.56 98 CYS A N 1
ATOM 734 C CA . CYS A 1 98 ? -10.544 -1.232 -5.875 1.00 92.56 98 CYS A CA 1
ATOM 735 C C . CYS A 1 98 ? -11.221 -2.105 -4.806 1.00 92.56 98 CYS A C 1
ATOM 737 O O . CYS A 1 98 ? -12.215 -2.757 -5.108 1.00 92.56 98 CYS A O 1
ATOM 739 N N . ALA A 1 99 ? -10.728 -2.098 -3.564 1.00 87.88 99 ALA A N 1
ATOM 740 C CA . ALA A 1 99 ? -11.312 -2.879 -2.473 1.00 87.88 99 ALA A CA 1
ATOM 741 C C . ALA A 1 99 ? -12.702 -2.381 -2.039 1.00 87.88 99 ALA A C 1
ATOM 743 O O . ALA A 1 99 ? -13.497 -3.171 -1.541 1.00 87.88 99 ALA A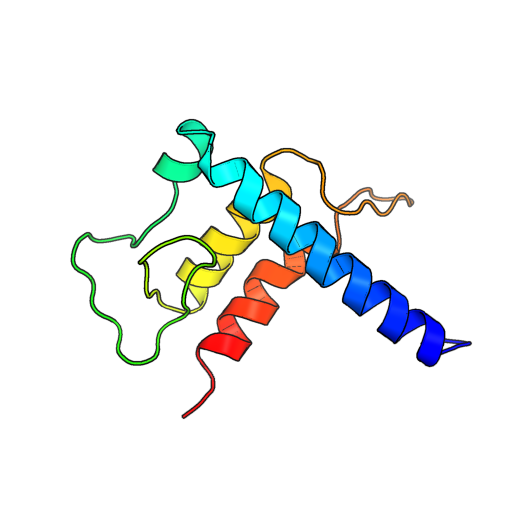 O 1
ATOM 744 N N . SER A 1 100 ? -12.994 -1.093 -2.224 1.00 86.19 100 SER A N 1
ATOM 745 C CA . SER A 1 100 ? -14.254 -0.461 -1.804 1.00 86.19 100 SER A CA 1
ATOM 746 C C . SER A 1 100 ? -15.280 -0.297 -2.933 1.00 86.19 100 SER A C 1
ATOM 748 O O . SER A 1 100 ? -16.447 -0.036 -2.661 1.00 86.19 100 SER A O 1
ATOM 750 N N . SER A 1 101 ? -14.876 -0.465 -4.198 1.00 77.19 101 SER A N 1
ATOM 751 C CA . SER A 1 101 ? -15.706 -0.158 -5.380 1.00 77.19 101 SER A CA 1
ATOM 752 C C . SER A 1 101 ? -16.618 -1.299 -5.857 1.00 77.19 101 SER A C 1
ATOM 754 O O . SER A 1 101 ? -17.194 -1.200 -6.935 1.00 77.19 101 SER A O 1
ATOM 756 N N . PHE A 1 102 ? -16.763 -2.393 -5.106 1.00 60.44 102 PHE A N 1
ATOM 757 C CA . PHE A 1 102 ? -17.648 -3.501 -5.488 1.00 60.44 102 PHE A CA 1
ATOM 758 C C . PHE A 1 102 ? -19.067 -3.340 -4.926 1.00 60.44 102 PHE A C 1
ATOM 760 O O . PHE A 1 102 ? -19.504 -4.205 -4.176 1.00 60.44 102 PHE A O 1
ATOM 767 N N . TYR A 1 103 ? -19.763 -2.257 -5.298 1.00 48.25 103 TYR A N 1
ATOM 768 C CA . TYR A 1 103 ? -21.232 -2.120 -5.296 1.00 48.25 103 TYR A CA 1
ATOM 769 C C . TYR A 1 103 ? -21.680 -1.226 -6.452 1.00 48.25 103 TYR A C 1
ATOM 771 O O . TYR A 1 103 ? -21.086 -0.137 -6.610 1.00 48.25 103 TYR A O 1
#